Protein AF-A0A1W1YJE8-F1 (afdb_monomer_lite)

Foldseek 3Di:
DDDDDDDDDDDDDPDDFDVVLVVVLVPDDPVLNVVDDPVQSCCSRPNPDHDPVSCVSCVVPDDPDD

Organism: NCBI:txid1121400

Sequence (66 aa):
MKTENQKEKGKKGKKKADPQRRMALESLPPHLRDHMTPEEVELFLYAEVWPETLMEKMEEFIIPQE

Radius of gyration: 13.84 Å; chains: 1; bounding box: 44×20×33 Å

pLDDT: mean 74.97, std 17.5, range [38.19, 90.62]

Secondary structure (DSSP, 8-state):
-----------SS--PPPHHHHHHHHHS-HHHHHTS-HHHHHHHHH-SS--HHHHHHHTTTSPP--

Structure (mmCIF, N/CA/C/O backbone):
data_AF-A0A1W1YJE8-F1
#
_entry.id   AF-A0A1W1YJE8-F1
#
loop_
_atom_site.group_PDB
_atom_site.id
_atom_site.type_symbol
_atom_site.label_atom_id
_atom_site.label_alt_id
_atom_site.label_comp_id
_atom_site.label_asym_id
_atom_site.label_entity_id
_atom_site.label_seq_id
_atom_site.pdbx_PDB_ins_code
_atom_site.Cartn_x
_atom_site.Cartn_y
_atom_site.Cartn_z
_atom_site.occupancy
_atom_site.B_iso_or_equiv
_atom_site.auth_seq_id
_atom_site.auth_comp_id
_atom_site.auth_asym_id
_atom_site.auth_atom_id
_atom_site.pdbx_PDB_model_num
ATOM 1 N N . MET A 1 1 ? -34.788 -4.915 -3.503 1.00 43.16 1 MET A N 1
ATOM 2 C CA . MET A 1 1 ? -33.861 -6.068 -3.475 1.00 43.16 1 MET A CA 1
ATOM 3 C C . MET A 1 1 ? -32.662 -5.656 -2.637 1.00 43.16 1 MET A C 1
ATOM 5 O O . MET A 1 1 ? -32.325 -4.482 -2.644 1.00 43.16 1 MET A O 1
ATOM 9 N N . LYS A 1 2 ? -32.167 -6.572 -1.805 1.00 44.31 2 LYS A N 1
ATOM 10 C CA . LYS A 1 2 ? -31.234 -6.333 -0.696 1.00 44.31 2 LYS A CA 1
ATOM 11 C C . LYS A 1 2 ? -29.775 -6.355 -1.162 1.00 44.31 2 LYS A C 1
ATOM 13 O O . LYS A 1 2 ? -29.447 -7.251 -1.929 1.00 44.31 2 LYS A O 1
ATOM 18 N N . THR A 1 3 ? -28.970 -5.470 -0.571 1.00 45.84 3 THR A N 1
ATOM 19 C CA . THR A 1 3 ? -27.553 -5.605 -0.145 1.00 45.84 3 THR A CA 1
ATOM 20 C C . THR A 1 3 ? -27.229 -4.263 0.541 1.00 45.84 3 THR A C 1
ATOM 22 O O . THR A 1 3 ? -27.136 -3.250 -0.133 1.00 45.84 3 THR A O 1
ATOM 25 N N . GLU A 1 4 ? -27.299 -4.036 1.859 1.00 44.94 4 GLU A N 1
ATOM 26 C CA . GLU A 1 4 ? -26.635 -4.650 3.026 1.00 44.94 4 GLU A CA 1
ATOM 27 C C . GLU A 1 4 ? -25.216 -5.171 2.761 1.00 44.94 4 GLU A C 1
ATOM 29 O O . GLU A 1 4 ? -25.064 -6.270 2.240 1.00 44.94 4 GLU A O 1
ATOM 34 N N . ASN A 1 5 ? -24.188 -4.371 3.085 1.00 44.72 5 ASN A N 1
ATOM 35 C CA . ASN A 1 5 ? -23.295 -4.561 4.252 1.00 44.72 5 ASN A CA 1
ATOM 36 C C . ASN A 1 5 ? -22.113 -3.560 4.167 1.00 44.72 5 ASN A C 1
ATOM 38 O O . ASN A 1 5 ? -21.329 -3.600 3.229 1.00 44.72 5 ASN A O 1
ATOM 42 N N . GLN A 1 6 ? -22.042 -2.527 5.011 1.00 50.09 6 GLN A N 1
ATOM 43 C CA . GLN A 1 6 ? -21.422 -2.535 6.349 1.00 50.09 6 GLN A CA 1
ATOM 44 C C . GLN A 1 6 ? -19.877 -2.517 6.318 1.00 50.09 6 GLN A C 1
ATOM 46 O O . GLN A 1 6 ? -19.241 -3.546 6.120 1.00 50.09 6 GLN A O 1
ATOM 51 N N . LYS A 1 7 ? -19.270 -1.367 6.656 1.00 43.25 7 LYS A N 1
ATOM 52 C CA . LYS A 1 7 ? -18.084 -1.351 7.531 1.00 43.25 7 LYS A CA 1
ATOM 53 C C . LYS A 1 7 ? -17.981 -0.035 8.295 1.00 43.25 7 LYS A C 1
ATOM 55 O O . LYS A 1 7 ? -17.558 0.999 7.790 1.00 43.25 7 LYS A O 1
ATOM 60 N N . GLU A 1 8 ? -18.426 -0.115 9.538 1.00 42.53 8 GLU A N 1
ATOM 61 C CA . GLU A 1 8 ? -18.329 0.922 10.545 1.00 42.53 8 GLU A CA 1
ATOM 62 C C . GLU A 1 8 ? -16.883 1.137 11.026 1.00 42.53 8 GLU A C 1
ATOM 64 O O . GLU A 1 8 ? -16.054 0.228 11.073 1.00 42.53 8 GLU A O 1
ATOM 69 N N . LYS A 1 9 ? -16.643 2.388 11.423 1.00 58.00 9 LYS A N 1
ATOM 70 C CA . LYS A 1 9 ? -15.582 2.954 12.268 1.00 58.00 9 LYS A CA 1
ATOM 71 C C . LYS A 1 9 ? -14.684 1.960 13.033 1.00 58.00 9 LYS A C 1
ATOM 73 O O . LYS A 1 9 ? -15.140 1.242 13.919 1.00 58.00 9 LYS A O 1
ATOM 78 N N . GLY A 1 10 ? -13.364 2.073 12.837 1.00 38.19 10 GLY A N 1
ATOM 79 C CA . GLY A 1 10 ? -12.339 1.344 13.597 1.00 38.19 10 GLY A CA 1
ATOM 80 C C . GLY A 1 10 ? -11.252 2.249 14.190 1.00 38.19 10 GLY A C 1
ATOM 81 O O . GLY A 1 10 ? -10.446 2.834 13.477 1.00 38.19 10 GLY A O 1
ATOM 82 N N . LYS A 1 11 ? -11.251 2.338 15.520 1.00 38.94 11 LYS A N 1
ATOM 83 C CA . LYS A 1 11 ? -10.412 3.126 16.440 1.00 38.94 11 LYS A CA 1
ATOM 84 C C . LYS A 1 11 ? -8.888 3.062 16.205 1.00 38.94 11 LYS A C 1
ATOM 86 O O . LYS A 1 11 ? -8.336 2.038 15.818 1.00 38.94 11 LYS A O 1
ATOM 91 N N . LYS A 1 12 ? -8.208 4.152 16.599 1.00 47.41 12 LYS A N 1
ATOM 92 C CA . LYS A 1 12 ? -6.758 4.256 16.854 1.00 47.41 12 LYS A CA 1
ATOM 93 C C . LYS A 1 12 ? -6.273 3.092 17.738 1.00 47.41 12 LYS A C 1
ATOM 95 O O . LYS A 1 12 ? -6.477 3.103 18.947 1.00 47.41 12 LYS A O 1
ATOM 100 N N . GLY A 1 13 ? -5.630 2.102 17.132 1.00 47.09 13 GLY A N 1
ATOM 101 C CA . GLY A 1 13 ? -5.004 0.979 17.826 1.00 47.09 13 GLY A CA 1
ATOM 102 C C . GLY A 1 13 ? -4.473 -0.008 16.799 1.00 47.09 13 GLY A C 1
ATOM 103 O O . GLY A 1 13 ? -5.267 -0.740 16.226 1.00 47.09 13 GLY A O 1
ATOM 104 N N . LYS A 1 14 ? -3.161 0.056 16.517 1.00 54.38 14 LYS A N 1
ATOM 105 C CA . LYS A 1 14 ? -2.369 -0.858 15.663 1.00 54.38 14 LYS A CA 1
ATOM 106 C C . LYS A 1 14 ? -3.231 -1.703 14.707 1.00 54.38 14 LYS A C 1
ATOM 108 O O . LYS A 1 14 ? -3.540 -2.856 15.009 1.00 54.38 14 LYS A O 1
ATOM 113 N N . LYS A 1 15 ? -3.667 -1.093 13.594 1.00 56.84 15 LYS A N 1
ATOM 114 C CA . LYS A 1 15 ? -4.504 -1.737 12.569 1.00 56.84 15 LYS A CA 1
ATOM 115 C C . LYS A 1 15 ? -3.835 -3.054 12.164 1.00 56.84 15 LYS A C 1
ATOM 117 O O . LYS A 1 15 ? -2.754 -3.035 11.588 1.00 56.84 15 LYS A O 1
ATOM 122 N N . LYS A 1 16 ? -4.438 -4.202 12.484 1.00 61.41 16 LYS A N 1
ATOM 123 C CA . LYS A 1 16 ? -4.002 -5.478 11.904 1.00 61.41 16 LYS A CA 1
ATOM 124 C C . LYS A 1 16 ? -4.236 -5.357 10.399 1.00 61.41 16 LYS A C 1
ATOM 126 O O . LYS A 1 16 ? -5.376 -5.122 10.009 1.00 61.41 16 LYS A O 1
ATOM 131 N N . ALA A 1 17 ? -3.178 -5.461 9.591 1.00 64.56 17 ALA A N 1
ATOM 132 C CA . ALA A 1 17 ? -3.302 -5.449 8.134 1.00 64.56 17 ALA A CA 1
ATOM 133 C C . ALA A 1 17 ? -4.361 -6.471 7.731 1.00 64.56 17 ALA A C 1
ATOM 135 O O . ALA A 1 17 ? -4.307 -7.615 8.215 1.00 64.56 17 ALA A O 1
ATOM 136 N N . ASP A 1 18 ? -5.295 -6.039 6.884 1.00 73.19 18 ASP A N 1
ATOM 137 C CA . ASP A 1 18 ? -6.340 -6.905 6.359 1.00 73.19 18 ASP A CA 1
ATOM 138 C C . ASP A 1 18 ? -5.661 -8.136 5.728 1.00 73.19 18 ASP A C 1
ATOM 140 O O . ASP A 1 18 ? -4.738 -7.974 4.921 1.00 73.19 18 ASP A O 1
ATOM 144 N N . PRO A 1 19 ? -6.011 -9.367 6.140 1.00 80.31 19 PRO A N 1
ATOM 145 C CA . PRO A 1 19 ? -5.382 -10.565 5.600 1.00 80.31 19 PRO A CA 1
ATOM 146 C C . PRO A 1 19 ? -5.541 -10.654 4.077 1.00 80.31 19 PRO A C 1
ATOM 148 O O . PRO A 1 19 ? -4.616 -11.120 3.418 1.00 80.31 19 PRO A O 1
ATOM 151 N N . GLN A 1 20 ? -6.630 -10.125 3.507 1.00 81.62 20 GLN A N 1
ATOM 152 C CA . GLN A 1 20 ? -6.817 -10.073 2.056 1.00 81.62 20 GLN A CA 1
ATOM 153 C C . GLN A 1 20 ? -5.807 -9.131 1.395 1.00 81.62 20 GLN A C 1
ATOM 155 O O . GLN A 1 20 ? -5.272 -9.449 0.338 1.00 81.62 20 GLN A O 1
ATOM 160 N N . ARG A 1 21 ? -5.475 -8.006 2.043 1.00 85.56 21 ARG A N 1
ATOM 161 C CA . ARG A 1 21 ? -4.436 -7.083 1.559 1.00 85.56 21 ARG A CA 1
ATOM 162 C C . ARG A 1 21 ? -3.046 -7.696 1.639 1.00 85.56 21 ARG A C 1
ATOM 164 O O . ARG A 1 21 ? -2.265 -7.527 0.716 1.00 85.56 21 ARG A O 1
ATOM 171 N N . ARG A 1 22 ? -2.735 -8.457 2.690 1.00 87.38 22 ARG A N 1
ATOM 172 C CA . ARG A 1 22 ? -1.460 -9.193 2.741 1.00 87.38 22 ARG A CA 1
ATOM 173 C C . ARG A 1 22 ? -1.345 -10.209 1.611 1.00 87.38 22 ARG A C 1
ATOM 175 O O . ARG A 1 22 ? -0.361 -10.179 0.884 1.00 87.38 22 ARG A O 1
ATOM 182 N N . MET A 1 23 ? -2.390 -11.006 1.400 1.00 87.50 23 MET A N 1
ATOM 183 C CA . MET A 1 23 ? -2.433 -11.960 0.291 1.00 87.50 23 MET A CA 1
ATOM 184 C C . MET A 1 23 ? -2.313 -11.264 -1.069 1.00 87.50 23 MET A C 1
ATOM 186 O O . MET A 1 23 ? -1.600 -11.755 -1.941 1.00 87.50 23 MET A O 1
ATOM 190 N N . ALA A 1 24 ? -2.959 -10.108 -1.248 1.00 87.12 24 ALA A N 1
ATOM 191 C CA . ALA A 1 24 ? -2.844 -9.318 -2.468 1.00 87.12 24 ALA A CA 1
ATOM 192 C C . ALA A 1 24 ? -1.406 -8.828 -2.692 1.00 87.12 24 ALA A C 1
ATOM 194 O O . ALA A 1 24 ? -0.887 -9.008 -3.787 1.00 87.12 24 ALA A O 1
ATOM 195 N N . LEU A 1 25 ? -0.739 -8.301 -1.654 1.00 88.19 25 LEU A N 1
ATOM 196 C CA . LEU A 1 25 ? 0.659 -7.858 -1.723 1.00 88.19 25 LEU A CA 1
ATOM 197 C C . LEU A 1 25 ? 1.592 -9.013 -2.114 1.00 88.19 25 LEU A C 1
ATOM 199 O O . LEU A 1 25 ? 2.457 -8.852 -2.967 1.00 88.19 25 LEU A O 1
ATOM 203 N N . GLU A 1 26 ? 1.407 -10.188 -1.512 1.00 88.38 26 GLU A N 1
ATOM 204 C CA . GLU A 1 26 ? 2.200 -11.387 -1.812 1.00 88.38 26 GLU A CA 1
ATOM 205 C C . GLU A 1 26 ? 1.945 -11.929 -3.226 1.00 88.38 26 GLU A C 1
ATOM 207 O O . GLU A 1 26 ? 2.853 -12.491 -3.845 1.00 88.38 26 GLU A O 1
ATOM 212 N N . SER A 1 27 ? 0.731 -11.722 -3.743 1.00 88.69 27 SER A N 1
ATOM 213 C CA . SER A 1 27 ? 0.320 -12.113 -5.095 1.00 88.69 27 SER A CA 1
ATOM 214 C C . SER A 1 27 ? 0.789 -11.135 -6.171 1.00 88.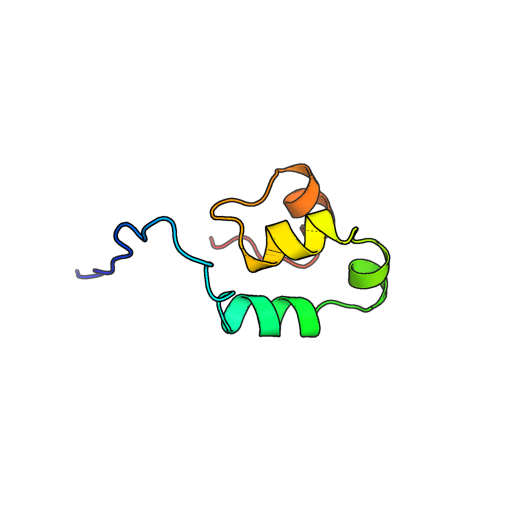69 27 SER A C 1
ATOM 216 O O . SER A 1 27 ? 0.725 -11.469 -7.354 1.00 88.69 27 SER A O 1
ATOM 218 N N . LEU A 1 28 ? 1.271 -9.944 -5.794 1.00 88.38 28 LEU A N 1
ATOM 219 C CA . LEU A 1 28 ? 1.790 -8.993 -6.766 1.00 88.38 28 LEU A CA 1
ATOM 220 C C . LEU A 1 28 ? 2.996 -9.580 -7.512 1.00 88.38 28 LEU A C 1
ATOM 222 O O . LEU A 1 28 ? 3.842 -10.265 -6.916 1.00 88.38 28 LEU A O 1
ATOM 226 N N . PRO A 1 29 ? 3.141 -9.269 -8.806 1.00 88.62 29 PRO A N 1
ATOM 227 C CA . PRO A 1 29 ? 4.351 -9.589 -9.539 1.00 88.62 29 PRO A CA 1
ATOM 228 C C . PRO A 1 29 ? 5.602 -9.032 -8.840 1.00 88.62 29 PRO A C 1
ATOM 230 O O . PRO A 1 29 ? 5.546 -7.957 -8.237 1.00 88.62 29 PRO A O 1
ATOM 233 N N . PRO A 1 30 ? 6.747 -9.729 -8.920 1.00 86.69 30 PRO A N 1
ATOM 234 C CA . PRO A 1 30 ? 7.980 -9.281 -8.277 1.00 86.69 30 PRO A CA 1
ATOM 235 C C . PRO A 1 30 ? 8.415 -7.891 -8.760 1.00 86.69 30 PRO A C 1
ATOM 237 O O . PRO A 1 30 ? 8.742 -7.055 -7.934 1.00 86.69 30 PRO A O 1
ATOM 240 N N . HIS A 1 31 ? 8.288 -7.587 -10.058 1.00 86.19 31 HIS A N 1
ATOM 241 C CA . HIS A 1 31 ? 8.646 -6.269 -10.597 1.00 86.19 31 HIS A CA 1
ATOM 242 C C . HIS A 1 31 ? 7.843 -5.117 -9.968 1.00 86.19 31 HIS A C 1
ATOM 244 O O . HIS A 1 31 ? 8.398 -4.053 -9.725 1.00 86.19 31 HIS A O 1
ATOM 250 N N . LEU A 1 32 ? 6.560 -5.323 -9.648 1.00 84.12 32 LEU A N 1
ATOM 251 C CA . LEU A 1 32 ? 5.767 -4.320 -8.936 1.00 84.12 32 LEU A CA 1
ATOM 252 C C . LEU A 1 32 ? 6.215 -4.173 -7.486 1.00 84.12 32 LEU A C 1
ATOM 254 O O . LEU A 1 32 ? 6.331 -3.054 -6.999 1.00 84.12 32 LEU A O 1
ATOM 258 N N . ARG A 1 33 ? 6.467 -5.294 -6.800 1.00 85.38 33 ARG A N 1
ATOM 259 C CA . ARG A 1 33 ? 6.930 -5.285 -5.406 1.00 85.38 33 ARG A CA 1
ATOM 260 C C . ARG A 1 33 ? 8.283 -4.601 -5.260 1.00 85.38 33 ARG A C 1
ATOM 262 O O . ARG A 1 33 ? 8.449 -3.818 -4.335 1.00 85.38 33 ARG A O 1
ATOM 269 N N . ASP A 1 34 ? 9.210 -4.857 -6.178 1.00 86.81 34 ASP A N 1
ATOM 270 C CA . ASP A 1 34 ? 10.515 -4.191 -6.231 1.00 86.81 34 ASP A CA 1
ATOM 271 C C . ASP A 1 34 ? 10.390 -2.688 -6.525 1.00 86.81 34 ASP A C 1
ATOM 273 O O . ASP A 1 34 ? 11.206 -1.891 -6.069 1.00 86.81 34 ASP A O 1
ATOM 277 N N . HIS A 1 35 ? 9.356 -2.280 -7.264 1.00 87.44 35 HIS A N 1
ATOM 278 C CA . HIS A 1 35 ? 9.083 -0.873 -7.560 1.00 87.44 35 HIS A CA 1
ATOM 279 C C . HIS A 1 35 ? 8.320 -0.154 -6.435 1.00 87.44 35 HIS A C 1
ATOM 281 O O . HIS A 1 35 ? 8.106 1.058 -6.535 1.00 87.44 35 HIS A O 1
ATOM 287 N N . MET A 1 36 ? 7.887 -0.863 -5.388 1.00 87.81 36 MET A N 1
ATOM 288 C CA . MET A 1 36 ? 7.210 -0.271 -4.236 1.00 87.81 36 MET A CA 1
ATOM 289 C C . MET A 1 36 ? 8.201 0.111 -3.143 1.00 87.81 36 MET A C 1
ATOM 291 O O . MET A 1 36 ? 9.061 -0.674 -2.743 1.00 87.81 36 MET A O 1
ATOM 295 N N . THR A 1 37 ? 8.043 1.312 -2.597 1.00 90.62 37 THR A N 1
ATOM 296 C CA . THR A 1 37 ? 8.783 1.715 -1.402 1.00 90.62 37 THR A CA 1
ATOM 297 C C . THR A 1 37 ? 8.185 1.067 -0.149 1.00 90.62 37 THR A C 1
ATOM 299 O O . THR A 1 37 ? 7.008 0.694 -0.136 1.00 90.62 37 THR A O 1
ATOM 302 N N . PRO A 1 38 ? 8.947 0.960 0.954 1.00 88.75 38 PRO A N 1
ATOM 303 C CA . PRO A 1 38 ? 8.405 0.479 2.224 1.00 88.75 38 PRO A CA 1
ATOM 304 C C . PRO A 1 38 ? 7.169 1.268 2.685 1.00 88.75 38 PRO A C 1
ATOM 306 O O . PRO A 1 38 ? 6.222 0.679 3.201 1.00 88.75 38 PRO A O 1
ATOM 309 N N . GLU A 1 39 ? 7.146 2.580 2.437 1.00 89.56 39 GLU A N 1
ATOM 310 C CA . GLU A 1 39 ? 6.012 3.454 2.752 1.00 89.56 39 GLU A CA 1
ATOM 311 C C . GLU A 1 39 ? 4.780 3.113 1.903 1.00 89.56 39 GLU A C 1
ATOM 313 O O . GLU A 1 39 ? 3.672 3.020 2.429 1.00 89.56 39 GLU A O 1
ATOM 318 N N . GLU A 1 40 ? 4.957 2.863 0.602 1.00 89.06 40 GLU A N 1
ATOM 319 C CA . GLU A 1 40 ? 3.878 2.416 -0.286 1.00 89.06 40 GLU A CA 1
ATOM 320 C C . GLU A 1 40 ? 3.331 1.049 0.132 1.00 89.06 40 GLU A C 1
ATOM 322 O O . GLU A 1 40 ? 2.119 0.849 0.117 1.00 89.06 40 GLU A O 1
ATOM 327 N N . VAL A 1 41 ? 4.194 0.129 0.569 1.00 89.00 41 VAL A N 1
ATOM 328 C CA . VAL A 1 41 ? 3.776 -1.177 1.098 1.00 89.00 41 VAL A CA 1
ATOM 329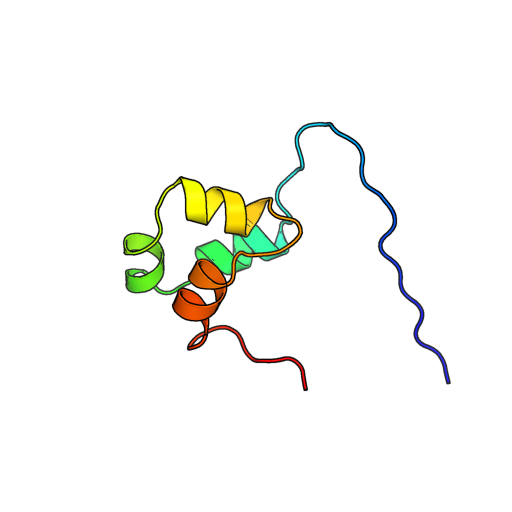 C C . VAL A 1 41 ? 2.957 -1.012 2.380 1.00 89.00 41 VAL A C 1
ATOM 331 O O . VAL A 1 41 ? 1.924 -1.665 2.551 1.00 89.00 41 VAL A O 1
ATOM 334 N N . GLU A 1 42 ? 3.361 -0.119 3.285 1.00 89.50 42 GLU A N 1
ATOM 335 C CA . GLU A 1 42 ? 2.563 0.190 4.473 1.00 89.50 42 GLU A CA 1
ATOM 336 C C . GLU A 1 42 ? 1.214 0.820 4.104 1.00 89.50 42 GLU A C 1
ATOM 338 O O . GLU A 1 42 ? 0.176 0.424 4.645 1.00 89.50 42 GLU A O 1
ATOM 343 N N . LEU A 1 43 ? 1.189 1.747 3.147 1.00 89.00 43 LEU A N 1
ATOM 344 C CA . LEU A 1 43 ? -0.054 2.327 2.642 1.00 89.00 43 LEU A CA 1
ATOM 345 C C . LEU A 1 43 ? -0.946 1.253 2.008 1.00 89.00 43 LEU A C 1
ATOM 347 O O . LEU A 1 43 ? -2.135 1.178 2.317 1.00 89.00 43 LEU A O 1
ATOM 351 N N . PHE A 1 44 ? -0.379 0.356 1.209 1.00 88.12 44 PHE A N 1
ATOM 352 C CA . PHE A 1 44 ? -1.104 -0.746 0.592 1.00 88.12 44 PHE A CA 1
ATOM 353 C C . PHE A 1 44 ? -1.818 -1.612 1.642 1.00 88.12 44 PHE A C 1
ATOM 355 O O . PHE A 1 44 ? -3.007 -1.917 1.519 1.00 88.12 44 PHE A O 1
ATOM 362 N N . LEU A 1 45 ? -1.111 -1.955 2.722 1.00 87.12 45 LEU A N 1
ATOM 363 C CA . LEU A 1 45 ? -1.599 -2.847 3.773 1.00 87.12 45 LEU A CA 1
ATOM 364 C C . LEU A 1 45 ? -2.558 -2.176 4.769 1.00 87.12 45 LEU A C 1
ATOM 366 O O . LEU A 1 45 ? -3.525 -2.808 5.215 1.00 87.12 45 LEU A O 1
ATOM 370 N N . TYR A 1 46 ? -2.295 -0.922 5.144 1.00 85.94 46 TYR A N 1
ATOM 371 C CA . TYR A 1 46 ? -2.936 -0.265 6.291 1.00 85.94 46 TYR A CA 1
ATOM 372 C C . TYR A 1 46 ? -3.758 0.977 5.941 1.00 85.94 46 TYR A C 1
ATOM 374 O O . TYR A 1 46 ? -4.594 1.389 6.763 1.00 85.94 46 TYR A O 1
ATOM 382 N N . ALA A 1 47 ? -3.547 1.586 4.769 1.00 84.94 47 ALA A N 1
ATOM 383 C CA . ALA A 1 47 ? -4.293 2.776 4.391 1.00 84.94 47 ALA A CA 1
ATOM 384 C C . ALA A 1 47 ? -5.769 2.442 4.171 1.00 84.94 47 ALA A C 1
ATOM 386 O O . ALA A 1 47 ? -6.165 1.350 3.752 1.00 84.94 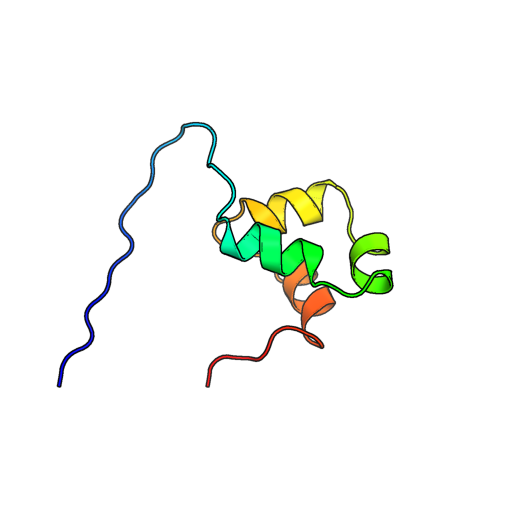47 ALA A O 1
ATOM 387 N N . GLU A 1 48 ? -6.609 3.402 4.530 1.00 84.00 48 GLU A N 1
ATOM 388 C CA . GLU A 1 48 ? -8.046 3.316 4.293 1.00 84.00 48 GLU A CA 1
ATOM 389 C C . GLU A 1 48 ? -8.356 3.573 2.818 1.00 84.00 48 GLU A C 1
ATOM 391 O O . GLU A 1 48 ? -9.126 2.828 2.220 1.00 84.00 48 GLU A O 1
ATOM 396 N N . VAL A 1 49 ? -7.653 4.545 2.233 1.00 84.06 49 VAL A N 1
ATOM 397 C CA . VAL A 1 49 ? -7.697 4.921 0.819 1.00 84.06 49 VAL A CA 1
ATOM 398 C C . VAL A 1 49 ? -6.263 4.943 0.295 1.00 84.06 49 VAL A C 1
ATOM 400 O O . VAL A 1 49 ? -5.369 5.440 0.984 1.00 84.06 49 VAL A O 1
ATOM 403 N N . TRP A 1 50 ? -6.036 4.381 -0.891 1.00 86.94 50 TRP A N 1
ATOM 404 C CA . TRP A 1 50 ? -4.732 4.438 -1.549 1.00 86.94 50 TRP A CA 1
ATOM 405 C C . TRP A 1 50 ? -4.553 5.784 -2.255 1.00 86.94 50 TRP A C 1
ATOM 407 O O . TRP A 1 50 ? -5.514 6.276 -2.850 1.00 86.94 50 TRP A O 1
ATOM 417 N N . PRO A 1 51 ? -3.358 6.397 -2.181 1.00 88.56 51 PRO A N 1
ATOM 418 C CA . PRO A 1 51 ? -3.082 7.603 -2.949 1.00 88.56 51 PRO A CA 1
ATOM 419 C C . PRO A 1 51 ? -3.148 7.291 -4.447 1.00 88.56 51 PRO A C 1
ATOM 421 O O . PRO A 1 51 ? -2.838 6.171 -4.860 1.00 88.56 51 PRO A O 1
ATOM 424 N N . GLU A 1 52 ? -3.514 8.291 -5.251 1.00 87.06 52 GLU A N 1
ATOM 425 C CA . GLU A 1 52 ? -3.632 8.150 -6.710 1.00 87.06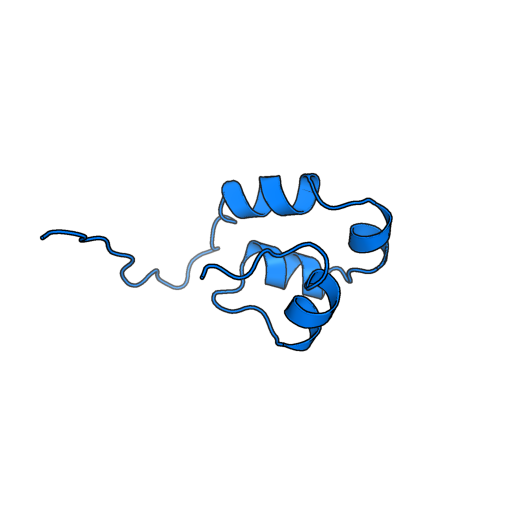 52 GLU A CA 1
ATOM 426 C C . GLU A 1 52 ? -2.344 7.594 -7.320 1.00 87.06 52 GLU A C 1
ATOM 428 O O . GLU A 1 52 ? -2.400 6.632 -8.069 1.00 87.06 52 GLU A O 1
ATOM 433 N N . THR A 1 53 ? -1.183 8.052 -6.852 1.00 87.25 53 THR A N 1
ATOM 434 C CA . THR A 1 53 ? 0.128 7.564 -7.306 1.00 87.25 53 THR A CA 1
ATOM 435 C C . THR A 1 53 ? 0.333 6.056 -7.114 1.00 87.25 53 THR A C 1
ATOM 437 O O . THR A 1 53 ? 0.988 5.408 -7.929 1.00 87.25 53 THR A O 1
ATOM 440 N N . LEU A 1 54 ? -0.200 5.480 -6.027 1.00 88.25 54 LEU A N 1
ATOM 441 C CA . LEU A 1 54 ? -0.124 4.039 -5.768 1.00 88.25 54 LEU A CA 1
ATOM 442 C C . LEU A 1 54 ? -1.140 3.282 -6.628 1.00 88.25 54 LEU A C 1
ATOM 444 O O . LEU A 1 54 ? -0.837 2.194 -7.103 1.00 88.25 54 LEU A O 1
ATOM 448 N N . MET A 1 55 ? -2.325 3.860 -6.838 1.00 86.00 55 MET A N 1
ATOM 449 C CA . MET A 1 55 ? -3.342 3.295 -7.726 1.00 86.00 55 MET A CA 1
ATOM 450 C C . MET A 1 55 ? -2.867 3.272 -9.178 1.00 86.00 55 MET A C 1
ATOM 452 O O . MET A 1 55 ? -2.961 2.221 -9.795 1.00 86.00 55 MET A O 1
ATOM 456 N N . GLU A 1 56 ? -2.291 4.363 -9.687 1.00 87.81 56 GLU A N 1
ATOM 457 C CA . GLU A 1 56 ? -1.712 4.455 -11.035 1.00 87.81 56 GLU A CA 1
ATOM 458 C C . GLU A 1 56 ? -0.624 3.394 -11.237 1.00 87.81 56 GLU A C 1
ATOM 460 O O . GLU A 1 56 ? -0.666 2.628 -12.189 1.00 87.81 56 GLU A O 1
ATOM 465 N N . LYS A 1 57 ? 0.295 3.224 -10.276 1.00 86.00 57 LYS A N 1
ATOM 466 C CA . LYS A 1 57 ? 1.328 2.172 -10.354 1.00 86.00 57 LYS A CA 1
ATOM 467 C C . LYS A 1 57 ? 0.740 0.756 -10.456 1.00 86.00 57 LYS A C 1
ATOM 469 O O . LYS A 1 57 ? 1.388 -0.152 -10.970 1.00 86.00 57 LYS A O 1
ATOM 474 N N . MET A 1 58 ? -0.456 0.549 -9.919 1.00 86.19 58 MET A N 1
ATOM 475 C CA . MET A 1 58 ? -1.122 -0.748 -9.851 1.00 86.19 58 MET A CA 1
ATOM 476 C C . MET A 1 58 ? -2.292 -0.869 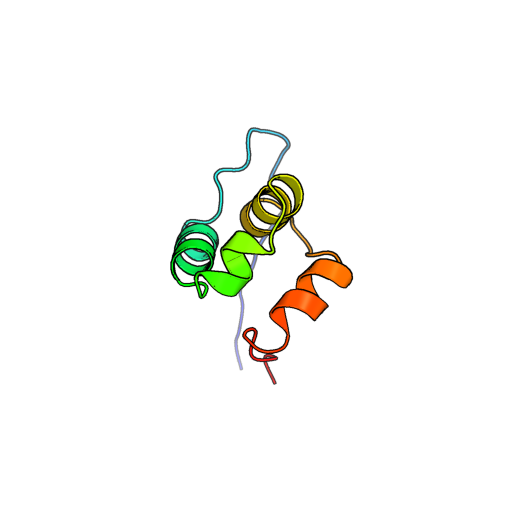-10.833 1.00 86.19 58 MET A C 1
ATOM 478 O O . MET A 1 58 ? -2.962 -1.900 -10.825 1.00 86.19 58 MET A O 1
ATOM 482 N N . GLU A 1 59 ? -2.543 0.136 -11.675 1.00 84.50 59 GLU A N 1
ATOM 483 C CA . GLU A 1 59 ? -3.723 0.210 -12.545 1.00 84.50 59 GLU A CA 1
ATOM 484 C C . GLU A 1 59 ? -3.787 -0.960 -13.532 1.00 84.50 59 GLU A C 1
ATOM 486 O O . GLU A 1 59 ? -4.858 -1.483 -13.819 1.00 84.50 59 GLU A O 1
ATOM 491 N N . GLU A 1 60 ? -2.624 -1.452 -13.964 1.00 82.06 60 GLU A N 1
ATOM 492 C CA . GLU A 1 60 ? -2.501 -2.614 -14.847 1.00 82.06 60 GLU A CA 1
ATOM 493 C C . GLU A 1 60 ? -2.896 -3.940 -14.163 1.00 82.06 60 GLU A C 1
ATOM 495 O O . GLU A 1 60 ? -3.076 -4.962 -14.825 1.00 82.06 60 GLU A O 1
ATOM 500 N N . PHE A 1 61 ? -3.034 -3.941 -12.833 1.00 79.19 61 PHE A N 1
ATOM 501 C CA . PHE A 1 61 ? -3.270 -5.131 -12.006 1.00 79.19 61 PHE A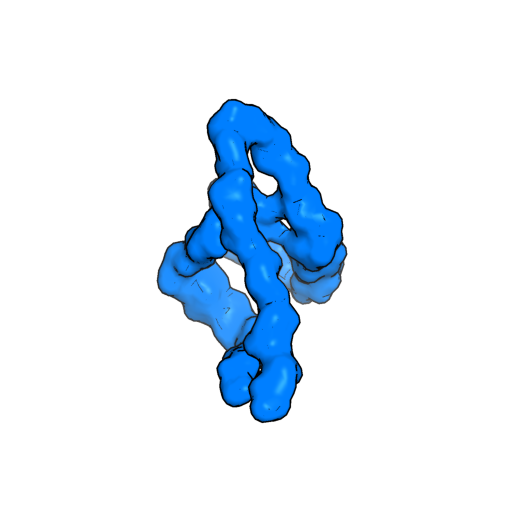 CA 1
ATOM 502 C C . PHE A 1 61 ? -4.537 -5.040 -11.152 1.00 79.19 61 PHE A C 1
ATOM 504 O O . PHE A 1 61 ? -5.030 -6.063 -10.669 1.00 79.19 61 PHE A O 1
ATOM 511 N N . ILE A 1 62 ? -5.068 -3.836 -10.946 1.00 79.38 62 ILE A N 1
ATOM 512 C CA . ILE A 1 62 ? -6.329 -3.605 -10.249 1.00 79.38 62 ILE A CA 1
ATOM 513 C C . ILE A 1 62 ? -7.438 -3.574 -11.298 1.00 79.38 62 ILE A C 1
ATOM 515 O O . ILE A 1 62 ? -7.483 -2.694 -12.148 1.00 79.38 62 ILE A O 1
ATOM 519 N N . ILE A 1 63 ? -8.372 -4.520 -11.216 1.00 73.31 63 ILE A N 1
ATOM 520 C CA . ILE A 1 63 ? -9.556 -4.502 -12.076 1.00 73.31 63 ILE A CA 1
ATOM 521 C C . ILE A 1 63 ? -10.537 -3.468 -11.502 1.00 73.31 63 ILE A C 1
ATOM 523 O O . ILE A 1 63 ? -10.945 -3.626 -10.343 1.00 73.31 63 ILE A O 1
ATOM 527 N N . PRO A 1 64 ? -10.938 -2.432 -12.265 1.00 68.00 64 PRO A N 1
ATOM 528 C CA . PRO A 1 64 ? -12.001 -1.539 -11.832 1.00 68.00 64 PRO A CA 1
ATOM 529 C C . PRO A 1 64 ? -13.272 -2.366 -11.612 1.00 68.00 64 PRO A C 1
ATOM 531 O O . PRO A 1 64 ? -13.670 -3.158 -12.463 1.00 68.00 64 PRO A O 1
ATOM 534 N N . GLN A 1 65 ? -13.877 -2.234 -10.434 1.00 58.91 65 GLN A N 1
ATOM 535 C CA . GLN A 1 65 ? -15.193 -2.814 -10.180 1.00 58.91 65 GLN A CA 1
ATOM 536 C C . GLN A 1 65 ? -16.206 -1.984 -10.989 1.00 58.91 65 GLN A C 1
ATOM 538 O O . GLN A 1 65 ? -16.412 -0.817 -10.652 1.00 58.91 65 GLN A O 1
ATOM 543 N N . GLU A 1 66 ? -16.751 -2.550 -12.073 1.00 44.22 66 GLU A N 1
ATOM 544 C CA . GLU A 1 66 ? -17.870 -1.968 -12.844 1.00 44.22 66 GLU A CA 1
ATOM 545 C C . GLU A 1 66 ? -19.177 -1.908 -12.039 1.00 44.22 66 GLU A C 1
ATOM 547 O O . GLU A 1 66 ? -19.437 -2.840 -11.237 1.00 44.22 66 GLU A O 1
#